Protein AF-A0A161I2C1-F1 (afdb_monomer_lite)

pLDDT: mean 89.68, std 10.0, range [49.62, 97.38]

Sequence (76 aa):
MSFTTSDIATAADHLRTARRRLEEATATLRLAAALDWAAPGGDAFREESGALLTTLDADGAALVLAAMVAAGCEPS

Radius of gyration: 17.55 Å; chains: 1; bounding box: 38×20×49 Å

Organism: NCBI:txid1300344

Secondary structure (DSSP, 8-state):
-PPPHHHHHHHHHHHHHHHHHHHHHHHHHHHHHTS---STTHHHHHHHHHHHHHHHHHHHHHHHHHHHHHHTTS--

Structure (mmCIF, N/CA/C/O backbone):
data_AF-A0A161I2C1-F1
#
_entry.id   AF-A0A161I2C1-F1
#
loop_
_atom_site.group_PDB
_atom_site.id
_atom_site.type_symbol
_atom_site.label_atom_id
_atom_site.label_alt_id
_atom_site.label_comp_id
_atom_site.label_asym_id
_atom_site.label_entity_id
_atom_site.label_seq_id
_atom_site.pdbx_PDB_ins_code
_atom_site.Cartn_x
_atom_site.Cartn_y
_atom_site.Cartn_z
_atom_site.occupancy
_atom_site.B_iso_or_equiv
_atom_site.auth_seq_id
_atom_site.auth_comp_id
_atom_site.auth_asym_id
_atom_site.auth_atom_id
_atom_site.pdbx_PDB_model_num
ATOM 1 N N . MET A 1 1 ? 16.270 15.246 -24.180 1.00 49.62 1 MET A N 1
ATOM 2 C CA . MET A 1 1 ? 16.933 14.600 -23.027 1.00 49.62 1 MET A CA 1
ATOM 3 C C . MET A 1 1 ? 17.022 13.123 -23.350 1.00 49.62 1 MET A C 1
ATOM 5 O O . MET A 1 1 ? 15.979 12.540 -23.605 1.00 49.62 1 MET A O 1
ATOM 9 N N . SER A 1 2 ? 18.225 12.559 -23.445 1.00 57.50 2 SER A N 1
ATOM 10 C CA . SER A 1 2 ? 18.402 11.114 -23.626 1.00 57.50 2 SER A CA 1
ATOM 11 C C . SER A 1 2 ? 18.590 10.510 -22.241 1.00 57.50 2 SER A C 1
ATOM 13 O O . SER A 1 2 ? 19.513 10.921 -21.542 1.00 57.50 2 SER A O 1
ATOM 15 N N . PHE A 1 3 ? 17.706 9.604 -21.830 1.00 60.59 3 PHE A N 1
ATOM 16 C CA . PHE A 1 3 ? 17.907 8.822 -20.612 1.00 60.59 3 PHE A CA 1
ATOM 17 C C . PHE A 1 3 ? 19.000 7.792 -20.877 1.00 60.59 3 PHE A C 1
ATOM 19 O O . PHE A 1 3 ? 19.018 7.162 -21.937 1.00 60.59 3 PHE A O 1
ATOM 26 N N . THR A 1 4 ? 19.937 7.650 -19.948 1.00 71.25 4 THR A N 1
ATOM 27 C CA . THR A 1 4 ? 20.924 6.573 -20.020 1.00 71.25 4 THR A CA 1
ATOM 28 C C . THR A 1 4 ? 20.279 5.271 -19.541 1.00 71.25 4 THR A C 1
ATOM 30 O O . THR A 1 4 ? 19.352 5.293 -18.731 1.00 71.25 4 THR A O 1
ATOM 33 N N . THR A 1 5 ? 20.779 4.114 -19.985 1.00 72.50 5 THR A N 1
ATOM 34 C CA . THR A 1 5 ? 20.354 2.802 -19.452 1.00 72.50 5 THR A CA 1
ATOM 35 C C . THR A 1 5 ? 20.469 2.748 -17.919 1.00 72.50 5 THR A C 1
ATOM 37 O O . THR A 1 5 ? 19.654 2.117 -17.251 1.00 72.50 5 THR A O 1
ATOM 40 N N . SER A 1 6 ? 21.429 3.487 -17.347 1.00 81.25 6 SER A N 1
ATOM 41 C CA . SER A 1 6 ? 21.598 3.648 -15.898 1.00 81.25 6 SER A CA 1
ATOM 42 C C . SER A 1 6 ? 20.424 4.375 -15.231 1.00 81.25 6 SER A C 1
ATOM 44 O O . SER A 1 6 ? 20.023 3.997 -14.130 1.00 81.25 6 SER A O 1
ATOM 46 N N . ASP A 1 7 ? 19.849 5.393 -15.875 1.00 88.00 7 ASP A N 1
ATOM 47 C CA . ASP A 1 7 ? 18.721 6.158 -15.325 1.00 88.00 7 ASP A CA 1
ATOM 48 C C . ASP A 1 7 ? 17.443 5.314 -15.292 1.00 88.00 7 ASP A C 1
ATOM 50 O O . ASP A 1 7 ? 16.695 5.349 -14.315 1.00 88.00 7 ASP A O 1
ATOM 54 N N . ILE A 1 8 ? 17.219 4.507 -16.334 1.00 86.75 8 ILE A N 1
ATOM 55 C CA . ILE A 1 8 ? 16.056 3.617 -16.439 1.00 86.75 8 ILE A CA 1
ATOM 56 C C . ILE A 1 8 ? 16.111 2.525 -15.366 1.00 86.75 8 ILE A C 1
ATOM 58 O O . ILE A 1 8 ? 15.141 2.336 -14.628 1.00 86.75 8 ILE A O 1
ATOM 62 N N . ALA A 1 9 ? 17.263 1.863 -15.219 1.00 86.94 9 ALA A N 1
ATOM 63 C CA . ALA A 1 9 ? 17.467 0.849 -14.187 1.00 86.94 9 ALA A CA 1
ATOM 64 C C . ALA A 1 9 ? 17.275 1.430 -12.774 1.00 86.94 9 ALA A C 1
ATOM 66 O O . ALA A 1 9 ? 16.624 0.815 -11.926 1.00 86.94 9 ALA A O 1
ATOM 67 N N . THR A 1 10 ? 17.779 2.647 -12.542 1.00 90.50 10 THR A N 1
ATOM 68 C CA . THR A 1 10 ? 17.628 3.367 -11.267 1.00 90.50 10 THR A CA 1
ATOM 69 C C . THR A 1 10 ? 16.164 3.712 -10.984 1.00 90.50 10 THR A C 1
ATOM 71 O O . THR A 1 10 ? 15.671 3.471 -9.882 1.00 90.50 10 THR A O 1
ATOM 74 N N . ALA A 1 11 ? 15.427 4.215 -11.978 1.00 90.62 11 ALA A N 1
ATOM 75 C CA . ALA A 1 11 ? 13.999 4.495 -11.841 1.00 90.62 11 ALA A CA 1
ATOM 76 C C . ALA A 1 11 ? 13.197 3.221 -11.525 1.00 90.62 11 ALA A C 1
ATOM 78 O O . ALA A 1 11 ? 12.363 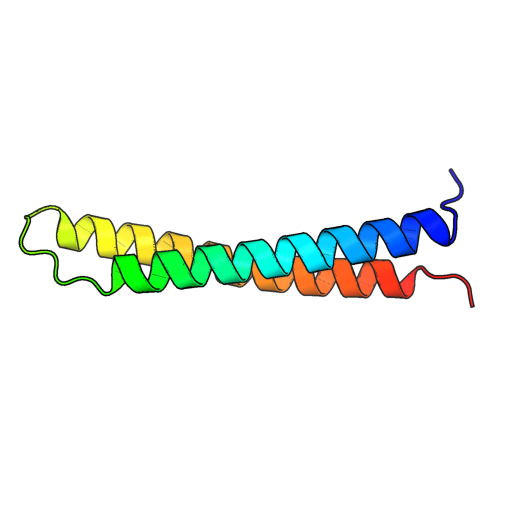3.222 -10.617 1.00 90.62 11 ALA A O 1
ATOM 79 N N . ALA A 1 12 ? 13.482 2.116 -12.220 1.00 90.31 12 ALA A N 1
ATOM 80 C CA . ALA A 1 12 ? 12.840 0.831 -11.963 1.00 90.31 12 ALA A CA 1
ATOM 81 C C . ALA A 1 12 ? 13.132 0.314 -10.541 1.00 90.31 12 ALA A C 1
ATOM 83 O O . ALA A 1 12 ? 12.228 -0.194 -9.875 1.00 90.31 12 ALA A O 1
ATOM 84 N N . ASP A 1 13 ? 14.362 0.467 -10.043 1.00 91.81 13 ASP A N 1
ATOM 85 C CA . ASP A 1 13 ? 14.717 0.091 -8.670 1.00 91.81 13 ASP A CA 1
ATOM 86 C C . ASP A 1 13 ? 14.000 0.948 -7.613 1.00 91.81 13 ASP A C 1
ATOM 88 O O . ASP A 1 13 ? 13.436 0.417 -6.648 1.00 91.81 13 ASP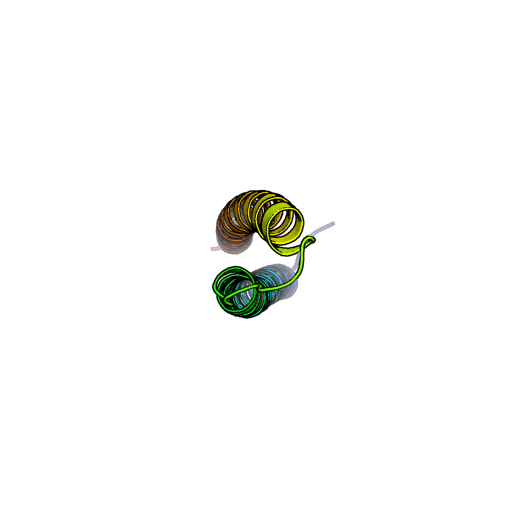 A O 1
ATOM 92 N N . HIS A 1 14 ? 13.918 2.263 -7.829 1.00 94.50 14 HIS A N 1
ATOM 93 C CA . HIS A 1 14 ? 13.151 3.156 -6.961 1.00 94.50 14 HIS A CA 1
ATOM 94 C C . HIS A 1 14 ? 11.667 2.780 -6.908 1.00 94.50 14 HIS A C 1
ATOM 96 O O . HIS A 1 14 ? 11.093 2.743 -5.818 1.00 94.50 14 HIS A O 1
ATOM 102 N N . LEU A 1 15 ? 11.056 2.432 -8.044 1.00 95.25 15 LEU A N 1
ATOM 103 C CA . LEU A 1 15 ? 9.658 1.993 -8.104 1.00 95.25 15 LEU A CA 1
ATOM 104 C C . LEU A 1 15 ? 9.440 0.657 -7.379 1.00 95.25 15 LEU A C 1
ATOM 106 O O . LEU A 1 15 ? 8.491 0.526 -6.602 1.00 95.25 15 LEU A O 1
ATOM 110 N N . ARG A 1 16 ? 10.343 -0.319 -7.547 1.00 92.38 16 ARG A N 1
ATOM 111 C CA . ARG A 1 16 ? 10.296 -1.589 -6.795 1.00 92.38 16 ARG A CA 1
ATOM 112 C C . ARG A 1 16 ? 10.442 -1.361 -5.291 1.00 92.38 16 ARG A C 1
ATOM 114 O O . ARG A 1 16 ? 9.718 -1.971 -4.503 1.00 92.38 16 ARG A O 1
ATOM 121 N N . THR A 1 17 ? 11.339 -0.462 -4.892 1.00 95.56 17 THR A N 1
ATOM 122 C CA . THR A 1 17 ? 11.536 -0.087 -3.487 1.00 95.56 17 THR A CA 1
ATOM 123 C C . THR A 1 17 ? 10.307 0.612 -2.911 1.00 95.56 17 THR A C 1
ATOM 125 O O . THR A 1 17 ? 9.896 0.284 -1.797 1.00 95.56 17 THR A O 1
ATOM 128 N N . ALA A 1 18 ? 9.699 1.538 -3.656 1.00 96.25 18 ALA A N 1
ATOM 129 C CA . ALA A 1 18 ? 8.463 2.206 -3.260 1.00 96.25 18 ALA A CA 1
ATOM 130 C C . ALA A 1 18 ? 7.326 1.194 -3.064 1.00 96.25 18 ALA A C 1
ATOM 132 O O . ALA A 1 18 ? 6.659 1.227 -2.033 1.00 96.25 18 ALA A O 1
ATOM 133 N N . ARG A 1 19 ? 7.179 0.233 -3.987 1.00 95.62 19 ARG A N 1
ATOM 134 C CA . ARG A 1 19 ? 6.185 -0.844 -3.889 1.00 95.62 19 ARG A CA 1
ATOM 135 C C . ARG A 1 19 ? 6.359 -1.673 -2.618 1.00 95.62 19 ARG A C 1
ATOM 137 O O . ARG A 1 19 ? 5.392 -1.869 -1.894 1.00 95.62 19 ARG A O 1
ATOM 144 N N . ARG A 1 20 ? 7.586 -2.104 -2.305 1.00 96.25 20 ARG A N 1
ATOM 145 C CA . ARG A 1 20 ? 7.863 -2.868 -1.075 1.00 96.25 20 ARG A CA 1
ATOM 146 C C . ARG A 1 20 ? 7.495 -2.073 0.182 1.00 96.25 20 ARG A C 1
ATOM 148 O O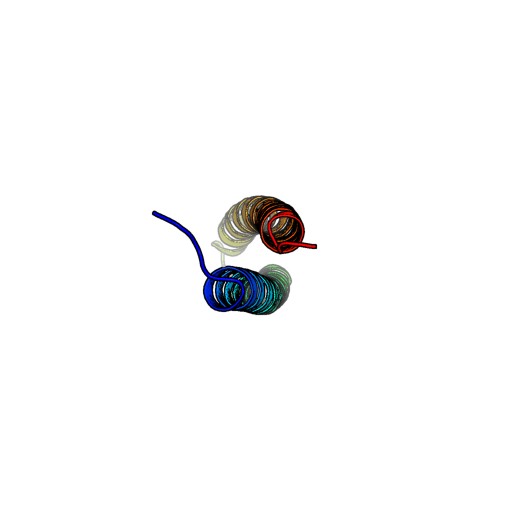 . ARG A 1 20 ? 6.844 -2.602 1.073 1.00 96.25 20 ARG A O 1
ATOM 155 N N . ARG A 1 21 ? 7.878 -0.793 0.245 1.00 97.38 21 ARG A N 1
ATOM 156 C CA . ARG A 1 21 ? 7.539 0.078 1.386 1.00 97.38 21 ARG A CA 1
ATOM 157 C C . ARG A 1 21 ? 6.028 0.269 1.531 1.00 97.38 21 ARG A C 1
ATOM 159 O O . ARG A 1 21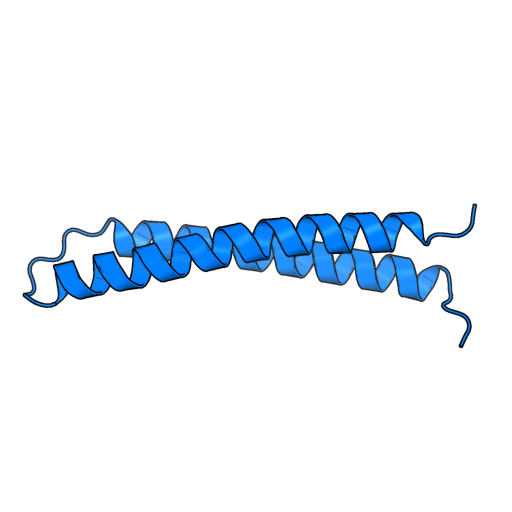 ? 5.524 0.295 2.649 1.00 97.38 21 ARG A O 1
ATOM 166 N N . LEU A 1 22 ? 5.313 0.381 0.412 1.00 97.06 22 LEU A N 1
ATOM 167 C CA . LEU A 1 22 ? 3.856 0.456 0.398 1.00 97.06 22 LEU A CA 1
ATOM 168 C C . LEU A 1 22 ? 3.225 -0.842 0.919 1.00 97.06 22 LEU A C 1
ATOM 170 O O . LEU A 1 22 ? 2.329 -0.780 1.756 1.00 97.06 22 LEU A O 1
ATOM 174 N N . GLU A 1 23 ? 3.713 -2.008 0.489 1.00 96.69 23 GLU A N 1
ATOM 175 C CA . GLU A 1 23 ? 3.256 -3.319 0.975 1.00 96.69 23 GLU A CA 1
ATOM 176 C C . GLU A 1 23 ? 3.459 -3.463 2.495 1.00 96.69 23 GLU A C 1
ATOM 178 O O . GLU A 1 23 ? 2.534 -3.866 3.202 1.00 96.69 23 GLU A O 1
ATOM 183 N N . GLU A 1 24 ? 4.625 -3.069 3.017 1.00 97.19 24 GLU A N 1
ATOM 184 C CA . GLU A 1 24 ? 4.943 -3.084 4.456 1.00 97.19 24 GLU A CA 1
ATOM 185 C C . GLU A 1 24 ? 4.025 -2.151 5.269 1.00 97.19 24 GLU A C 1
ATOM 187 O O . GLU A 1 24 ? 3.475 -2.544 6.307 1.00 97.19 24 GLU A O 1
ATOM 192 N N . ALA A 1 25 ? 3.811 -0.923 4.787 1.00 96.38 25 ALA A N 1
ATOM 193 C CA . ALA A 1 25 ? 2.905 0.034 5.419 1.00 96.38 25 ALA A CA 1
ATOM 194 C C . ALA A 1 25 ? 1.451 -0.466 5.398 1.00 96.38 25 ALA A C 1
ATOM 196 O O . ALA A 1 25 ? 0.754 -0.407 6.413 1.00 96.38 25 ALA A O 1
ATOM 197 N N . THR A 1 26 ? 1.014 -1.032 4.271 1.00 97.25 26 THR A N 1
ATOM 198 C CA . THR A 1 26 ? -0.333 -1.594 4.099 1.00 97.25 26 THR A CA 1
ATOM 199 C C . THR A 1 26 ? -0.552 -2.787 5.029 1.00 97.25 26 THR A C 1
ATOM 201 O O . THR A 1 26 ? -1.597 -2.887 5.669 1.00 97.25 26 THR A O 1
ATOM 204 N N . ALA A 1 27 ? 0.435 -3.677 5.172 1.00 96.44 27 ALA A N 1
ATOM 205 C CA . ALA A 1 27 ? 0.372 -4.786 6.122 1.00 96.44 27 ALA A CA 1
ATOM 206 C C . ALA A 1 27 ? 0.231 -4.290 7.571 1.00 96.44 27 ALA A C 1
ATOM 208 O O . ALA A 1 27 ? -0.599 -4.801 8.322 1.00 96.44 27 ALA A O 1
ATOM 209 N N . THR A 1 28 ? 0.981 -3.250 7.941 1.00 96.62 28 THR A N 1
ATOM 210 C CA . THR A 1 28 ? 0.896 -2.628 9.272 1.00 96.62 28 THR A CA 1
ATOM 211 C C . THR A 1 28 ? -0.484 -2.010 9.520 1.00 96.62 28 THR A C 1
ATOM 213 O O . THR A 1 28 ? -1.067 -2.203 10.587 1.00 96.62 28 THR A O 1
ATOM 216 N N . LEU A 1 29 ? -1.054 -1.328 8.522 1.00 95.62 29 LEU A N 1
ATOM 217 C CA . LEU A 1 29 ? -2.401 -0.762 8.611 1.00 95.62 29 LEU A CA 1
ATOM 218 C C . LEU A 1 29 ? -3.475 -1.848 8.749 1.00 95.62 29 LEU A C 1
ATOM 220 O O . LEU A 1 29 ? -4.382 -1.697 9.562 1.00 95.62 29 LEU A O 1
ATOM 224 N N . ARG A 1 30 ? -3.355 -2.967 8.020 1.00 95.50 30 ARG A N 1
ATOM 225 C CA . ARG A 1 30 ? -4.271 -4.117 8.155 1.00 95.50 30 ARG A CA 1
ATOM 226 C C . ARG A 1 30 ? -4.259 -4.691 9.571 1.00 95.50 30 ARG A C 1
ATOM 228 O O . ARG A 1 30 ? -5.320 -5.007 10.099 1.00 95.50 30 ARG A O 1
ATOM 235 N N . LEU A 1 31 ? -3.085 -4.781 10.202 1.00 95.06 31 LEU A N 1
ATOM 236 C CA . LEU A 1 31 ? -2.974 -5.212 11.599 1.00 95.06 31 LEU A CA 1
ATOM 237 C C . LEU A 1 31 ? -3.680 -4.236 12.550 1.00 95.06 31 LEU A C 1
ATOM 239 O O . LEU A 1 31 ? -4.419 -4.678 13.422 1.00 95.06 31 LEU A O 1
ATOM 243 N N . ALA A 1 32 ? -3.504 -2.925 12.359 1.00 92.62 32 ALA A N 1
ATOM 244 C CA . ALA A 1 32 ? -4.173 -1.908 13.172 1.00 92.62 32 ALA A CA 1
ATOM 245 C C . ALA A 1 32 ? -5.704 -1.911 12.986 1.00 92.62 32 ALA A C 1
ATOM 247 O O . ALA A 1 32 ? -6.450 -1.813 13.960 1.00 92.62 32 ALA A O 1
ATOM 248 N N . ALA A 1 33 ? -6.177 -2.065 11.746 1.00 91.31 33 ALA A N 1
ATOM 249 C CA . ALA A 1 33 ? -7.599 -2.149 11.403 1.00 91.31 33 ALA A CA 1
ATOM 250 C C . ALA A 1 33 ? -8.284 -3.398 11.988 1.00 91.31 33 ALA A C 1
ATOM 252 O O . ALA A 1 33 ? -9.483 -3.372 12.254 1.00 91.31 33 ALA A O 1
ATOM 253 N N . ALA A 1 34 ? -7.522 -4.474 12.210 1.00 91.38 34 ALA A N 1
ATOM 254 C CA . ALA A 1 34 ? -8.009 -5.726 12.784 1.00 91.38 34 ALA A CA 1
ATOM 255 C C . ALA A 1 34 ? -8.033 -5.749 14.323 1.00 91.38 34 ALA A C 1
ATOM 257 O O . ALA A 1 34 ? -8.490 -6.736 14.901 1.00 91.38 34 ALA A O 1
ATOM 258 N N . LEU A 1 35 ? -7.531 -4.706 14.997 1.00 92.75 35 LEU A N 1
ATOM 259 C CA . LEU A 1 35 ? -7.599 -4.620 16.454 1.00 92.75 35 LEU A CA 1
ATOM 260 C C . LEU A 1 35 ? -9.053 -4.526 16.927 1.00 92.75 35 LEU A C 1
ATOM 262 O O . LEU A 1 35 ? -9.900 -3.915 16.276 1.00 92.75 35 LEU A O 1
ATOM 266 N N . ASP A 1 36 ? -9.326 -5.112 18.090 1.00 90.31 36 ASP A N 1
ATOM 267 C CA . ASP A 1 36 ? -10.622 -4.979 18.746 1.00 90.31 36 ASP A CA 1
ATOM 268 C C . ASP A 1 36 ? -10.692 -3.634 19.480 1.00 90.31 36 ASP A C 1
ATOM 270 O O . ASP A 1 36 ? -10.091 -3.430 20.541 1.00 90.31 36 ASP A O 1
ATOM 274 N N . TRP A 1 37 ? -11.372 -2.672 18.862 1.00 87.81 37 TRP A N 1
ATOM 275 C CA . TRP A 1 37 ? -11.500 -1.322 19.388 1.00 87.81 37 TRP A CA 1
ATOM 276 C C . TRP A 1 37 ? -12.687 -1.239 20.350 1.00 87.81 37 TRP A C 1
ATOM 278 O O . TRP A 1 37 ? -13.829 -1.087 19.934 1.00 87.81 37 TRP A O 1
ATOM 288 N N . ALA A 1 38 ? -12.409 -1.250 21.653 1.00 88.69 38 ALA A N 1
ATOM 289 C CA . ALA A 1 38 ? -13.436 -1.058 22.684 1.00 88.69 38 ALA A CA 1
ATOM 290 C C . ALA A 1 38 ? -13.940 0.398 22.796 1.00 88.69 38 ALA A C 1
ATOM 292 O O . ALA A 1 38 ? -14.948 0.670 23.449 1.00 88.69 38 ALA A O 1
ATOM 293 N N . ALA A 1 39 ? -13.218 1.356 22.208 1.00 89.69 39 ALA A N 1
ATOM 294 C CA . ALA A 1 39 ? -13.554 2.772 22.274 1.00 89.69 39 ALA A CA 1
ATOM 295 C C . ALA A 1 39 ? -14.614 3.158 21.218 1.00 89.69 39 ALA A C 1
ATOM 297 O O . ALA A 1 39 ? -14.582 2.621 20.111 1.00 89.69 39 ALA A O 1
ATOM 298 N N . PRO A 1 40 ? -15.467 4.170 21.480 1.00 83.25 40 PRO A N 1
ATOM 299 C CA . PRO A 1 40 ? -16.496 4.630 20.535 1.00 83.25 40 PRO A CA 1
ATOM 300 C C . PRO A 1 40 ? -15.978 5.058 19.150 1.00 83.25 40 PRO A C 1
ATOM 302 O O . PRO A 1 40 ? -16.743 5.098 18.195 1.00 83.25 40 PRO A O 1
ATOM 305 N N . GLY A 1 41 ? -14.686 5.385 19.026 1.00 89.44 41 GLY A N 1
ATOM 306 C CA . GLY A 1 41 ? -14.049 5.743 17.753 1.00 89.44 41 GLY A CA 1
ATOM 307 C C . GLY A 1 41 ? -13.605 4.554 16.892 1.00 89.44 41 GLY A C 1
ATOM 308 O O . GLY A 1 41 ? -13.092 4.771 15.798 1.00 89.44 41 GLY A O 1
ATOM 309 N N . GLY A 1 42 ? -13.774 3.316 17.366 1.00 92.31 42 GLY A N 1
ATOM 310 C CA . GLY A 1 42 ? -13.332 2.111 16.662 1.00 92.31 42 GLY A CA 1
ATOM 311 C C . GLY A 1 42 ? -13.997 1.907 15.302 1.00 92.31 42 GLY A C 1
ATOM 312 O O . GLY A 1 42 ? -13.331 1.528 14.342 1.00 92.31 42 GLY A O 1
ATOM 313 N N . ASP A 1 43 ? -15.293 2.199 15.199 1.00 90.44 43 ASP A N 1
ATOM 314 C CA . ASP A 1 43 ? -16.049 2.062 13.948 1.00 90.44 43 ASP A CA 1
ATOM 315 C C . ASP A 1 43 ? -15.584 3.072 12.898 1.00 90.44 43 ASP A C 1
ATOM 317 O O . ASP A 1 43 ? -15.271 2.685 11.775 1.00 90.44 43 ASP A O 1
ATOM 321 N N . ALA A 1 44 ? -15.434 4.340 13.294 1.00 93.12 44 ALA A N 1
ATOM 322 C CA . ALA A 1 44 ? -14.921 5.393 12.421 1.00 93.12 44 ALA A CA 1
ATOM 323 C C . ALA A 1 44 ? -13.487 5.094 11.957 1.00 93.12 44 ALA A C 1
ATOM 325 O O . ALA A 1 44 ? -13.161 5.252 10.784 1.00 93.12 44 ALA A O 1
ATOM 326 N N . PHE A 1 45 ? -12.628 4.596 12.853 1.00 94.06 45 PHE A N 1
ATOM 327 C CA . PHE A 1 45 ? -11.282 4.173 12.471 1.00 94.06 45 PHE A CA 1
ATOM 328 C C . PHE A 1 45 ? -11.303 3.008 11.470 1.00 94.06 45 PHE A C 1
ATOM 330 O O . PHE A 1 45 ? -10.527 3.010 10.514 1.00 94.06 45 PHE A O 1
ATOM 337 N N . ARG A 1 46 ? -12.180 2.011 11.656 1.00 91.25 46 ARG A N 1
ATOM 338 C CA . ARG A 1 46 ? -12.329 0.890 10.712 1.00 91.25 46 ARG A CA 1
ATOM 339 C C . ARG A 1 46 ? -12.823 1.346 9.339 1.00 91.25 46 ARG A C 1
ATOM 341 O O . ARG A 1 46 ? -12.323 0.851 8.334 1.00 91.25 46 ARG A O 1
ATOM 348 N N . GLU A 1 47 ? -13.752 2.295 9.292 1.00 93.12 47 GLU A N 1
ATOM 349 C CA . GLU A 1 47 ? -14.236 2.887 8.042 1.00 93.12 47 GLU A CA 1
ATOM 350 C C . GLU A 1 47 ? -13.112 3.624 7.296 1.00 93.12 47 GLU A C 1
ATOM 352 O O . GLU A 1 47 ? -12.801 3.285 6.152 1.00 93.12 47 GLU A O 1
ATOM 357 N N . GLU A 1 48 ? -12.430 4.553 7.972 1.00 96.44 48 GLU A N 1
ATOM 358 C CA . GLU A 1 48 ? -11.335 5.339 7.388 1.00 96.44 48 GLU A CA 1
ATOM 359 C C . GLU A 1 48 ? -10.148 4.461 6.968 1.00 96.44 48 GLU A C 1
ATOM 361 O O . GLU A 1 48 ? -9.594 4.611 5.877 1.00 96.44 48 GLU A O 1
ATOM 366 N N . SER A 1 49 ? -9.766 3.486 7.800 1.00 96.00 49 SER A N 1
ATOM 367 C CA . SER A 1 49 ? -8.698 2.544 7.450 1.00 96.00 49 SER A CA 1
ATOM 368 C C . SER A 1 49 ? -9.083 1.643 6.274 1.00 96.00 49 SER A C 1
ATOM 370 O O . SER A 1 49 ? -8.227 1.361 5.438 1.00 96.00 49 SER A O 1
ATOM 372 N N . GLY A 1 50 ? -10.352 1.244 6.141 1.00 95.19 50 GLY A N 1
ATOM 373 C CA . GLY A 1 50 ? -10.851 0.511 4.975 1.00 95.19 50 GLY A CA 1
ATOM 374 C C . GLY A 1 50 ? -10.779 1.324 3.677 1.00 95.19 50 GLY A C 1
ATOM 375 O O . GLY A 1 50 ? -10.324 0.817 2.644 1.00 95.19 50 GLY A O 1
ATOM 376 N N . ALA A 1 51 ? -11.162 2.603 3.728 1.00 96.56 51 ALA A N 1
ATOM 377 C CA . ALA A 1 51 ? -11.050 3.520 2.593 1.00 96.56 51 ALA A CA 1
ATOM 378 C C . ALA A 1 51 ? -9.582 3.760 2.193 1.00 96.56 51 ALA A C 1
ATOM 380 O O . ALA A 1 51 ? -9.228 3.702 1.009 1.00 96.56 51 ALA A O 1
ATOM 381 N N . LEU A 1 52 ? -8.706 3.949 3.184 1.00 97.19 52 LEU A N 1
ATOM 382 C CA . LEU A 1 52 ? -7.272 4.094 2.959 1.00 97.19 52 LEU A CA 1
ATOM 383 C C . LEU A 1 52 ? -6.673 2.826 2.336 1.00 97.19 52 LEU A C 1
ATOM 385 O O . LEU A 1 52 ? -5.979 2.925 1.330 1.00 97.19 52 LEU A O 1
ATOM 389 N N . LEU A 1 53 ? -6.985 1.634 2.857 1.00 96.31 53 LEU A N 1
ATOM 390 C CA . LEU A 1 53 ? -6.514 0.359 2.297 1.00 96.31 53 LEU A CA 1
ATOM 391 C C . LEU A 1 53 ? -6.923 0.177 0.830 1.00 96.31 53 LEU A C 1
ATOM 393 O O . LEU A 1 53 ? -6.107 -0.267 0.027 1.00 96.31 53 LEU A O 1
ATOM 397 N N . THR A 1 54 ? -8.141 0.584 0.465 1.00 96.00 54 THR A N 1
ATOM 398 C CA . THR A 1 54 ? -8.610 0.544 -0.930 1.00 96.00 54 THR A CA 1
ATOM 399 C C . THR A 1 54 ? -7.762 1.442 -1.837 1.00 96.00 54 THR A C 1
ATOM 401 O O . THR A 1 54 ? -7.392 1.043 -2.941 1.00 96.00 54 THR A O 1
ATOM 404 N N . THR A 1 55 ? -7.412 2.640 -1.361 1.00 96.88 55 THR A N 1
ATOM 405 C CA . THR A 1 55 ? -6.516 3.560 -2.083 1.00 96.88 55 THR A CA 1
ATOM 406 C C . THR A 1 55 ? -5.114 2.968 -2.232 1.00 96.88 55 THR A C 1
ATOM 408 O O . THR A 1 55 ? -4.555 2.975 -3.325 1.00 96.88 55 THR A O 1
ATOM 411 N N . LEU A 1 56 ? -4.565 2.389 -1.160 1.00 96.56 56 LEU A N 1
ATOM 412 C CA . LEU A 1 56 ? -3.223 1.796 -1.169 1.00 96.56 56 LEU A CA 1
ATOM 413 C C . LEU A 1 56 ? -3.126 0.583 -2.107 1.00 96.56 56 LEU A C 1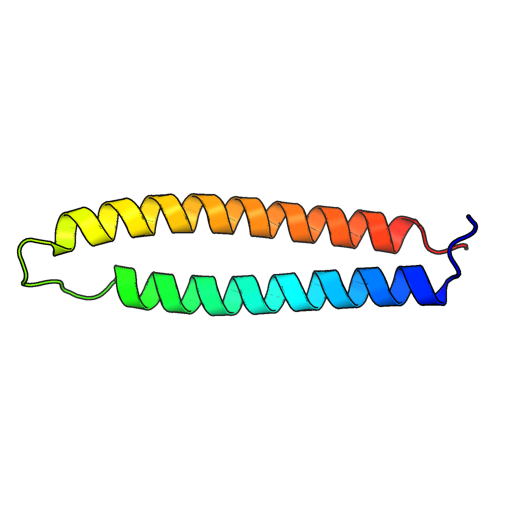
ATOM 415 O O . LEU A 1 56 ? -2.102 0.405 -2.766 1.00 96.56 56 LEU A O 1
ATOM 419 N N . ASP A 1 57 ? -4.180 -0.229 -2.212 1.00 93.88 57 ASP A N 1
ATOM 420 C CA . ASP A 1 57 ? -4.221 -1.345 -3.162 1.00 93.88 57 ASP A CA 1
ATOM 421 C C . ASP A 1 57 ? -4.203 -0.837 -4.623 1.00 93.88 57 ASP A C 1
ATOM 423 O O . ASP A 1 57 ? -3.501 -1.402 -5.471 1.00 93.88 57 ASP A O 1
ATOM 427 N N . ALA A 1 58 ? -4.895 0.272 -4.917 1.00 95.62 58 ALA A N 1
ATOM 428 C CA . ALA A 1 58 ? -4.849 0.922 -6.230 1.00 95.62 58 ALA A CA 1
ATOM 429 C C . ALA A 1 58 ? -3.463 1.525 -6.539 1.00 95.62 58 ALA A C 1
ATOM 431 O O . ALA A 1 58 ? -2.929 1.316 -7.632 1.00 95.62 58 ALA A O 1
ATOM 432 N N . ASP A 1 59 ? -2.844 2.202 -5.569 1.00 96.56 59 ASP A N 1
ATOM 433 C CA . ASP A 1 59 ? -1.485 2.745 -5.694 1.00 96.56 59 ASP A CA 1
ATOM 434 C C . ASP A 1 59 ? -0.448 1.633 -5.904 1.00 96.56 59 ASP A C 1
ATOM 436 O O . ASP A 1 59 ? 0.475 1.766 -6.714 1.00 96.56 59 ASP A O 1
ATOM 440 N N . GLY A 1 60 ? -0.622 0.492 -5.232 1.00 94.81 60 GLY A N 1
ATOM 441 C CA . GLY A 1 60 ? 0.206 -0.695 -5.427 1.00 94.81 60 GLY A CA 1
ATOM 442 C C . GLY A 1 60 ? 0.163 -1.197 -6.869 1.00 94.81 60 GLY A C 1
ATOM 443 O O . GLY A 1 60 ? 1.214 -1.446 -7.468 1.00 94.81 60 GLY A O 1
ATOM 444 N N . ALA A 1 61 ? -1.032 -1.281 -7.462 1.00 93.25 61 ALA A N 1
ATOM 445 C CA . ALA A 1 61 ? -1.195 -1.643 -8.869 1.00 93.25 61 ALA A CA 1
ATOM 446 C C . ALA A 1 61 ? -0.556 -0.607 -9.815 1.00 93.25 61 ALA A C 1
ATOM 448 O O . ALA A 1 61 ? 0.104 -0.982 -10.789 1.00 93.25 61 ALA A O 1
ATOM 449 N N . ALA A 1 62 ? -0.682 0.687 -9.506 1.00 95.25 62 ALA A N 1
ATOM 450 C CA . ALA A 1 62 ? -0.062 1.759 -10.283 1.00 95.25 62 ALA A CA 1
ATOM 451 C C . ALA A 1 62 ? 1.476 1.686 -10.259 1.00 95.25 62 ALA A C 1
ATOM 453 O O . ALA A 1 62 ? 2.117 1.843 -11.301 1.00 95.25 62 ALA A O 1
ATOM 454 N N . LEU A 1 63 ? 2.081 1.377 -9.107 1.00 93.75 63 LEU A N 1
ATOM 455 C CA . LEU A 1 63 ? 3.531 1.187 -8.985 1.00 93.75 63 LEU A CA 1
ATOM 456 C C . LEU A 1 63 ? 4.033 -0.018 -9.788 1.00 93.75 63 LEU A C 1
ATOM 458 O O . LEU A 1 63 ? 5.105 0.057 -10.392 1.00 93.75 63 LEU A O 1
ATOM 462 N N . VAL A 1 64 ? 3.267 -1.114 -9.832 1.00 93.38 64 VAL A N 1
ATOM 463 C CA . VAL A 1 64 ? 3.588 -2.277 -10.679 1.00 93.38 64 VAL A CA 1
ATOM 464 C C . VAL A 1 64 ? 3.595 -1.875 -12.152 1.00 93.38 64 VAL A C 1
ATOM 466 O O . VAL A 1 64 ? 4.569 -2.150 -12.853 1.00 93.38 64 VAL A O 1
ATOM 469 N N . LEU A 1 65 ? 2.551 -1.178 -12.609 1.00 93.56 65 LEU A N 1
ATOM 470 C CA . LEU A 1 65 ? 2.462 -0.715 -13.991 1.00 93.56 65 LEU A CA 1
ATOM 471 C C . LEU A 1 65 ? 3.616 0.235 -14.343 1.00 93.56 65 LEU A C 1
ATOM 473 O O . LEU A 1 65 ? 4.264 0.059 -15.373 1.00 93.56 65 LEU A O 1
ATOM 477 N N . ALA A 1 66 ? 3.923 1.198 -13.471 1.00 92.88 66 ALA A N 1
ATOM 478 C CA . ALA A 1 66 ? 5.032 2.128 -13.669 1.00 92.88 66 ALA A CA 1
ATOM 479 C C . ALA A 1 66 ? 6.383 1.400 -13.770 1.00 92.88 66 ALA A C 1
ATOM 481 O O . ALA A 1 66 ? 7.197 1.726 -14.633 1.00 92.88 66 ALA A O 1
ATOM 482 N N . ALA A 1 67 ? 6.614 0.384 -12.930 1.00 90.00 67 ALA A N 1
ATOM 483 C CA . ALA A 1 67 ? 7.841 -0.409 -12.970 1.00 90.00 67 ALA A CA 1
ATOM 484 C C . ALA A 1 67 ? 7.966 -1.224 -14.270 1.00 90.00 67 ALA A C 1
ATOM 486 O O . ALA A 1 67 ? 9.064 -1.332 -14.816 1.00 90.00 67 ALA A O 1
ATOM 487 N N . MET A 1 68 ? 6.855 -1.763 -14.789 1.00 89.44 68 MET A N 1
ATOM 488 C CA . MET A 1 68 ? 6.826 -2.456 -16.084 1.00 89.44 68 MET A CA 1
ATOM 489 C C . MET A 1 68 ? 7.127 -1.508 -17.247 1.00 89.44 68 MET A C 1
ATOM 491 O O . MET A 1 68 ? 7.906 -1.858 -18.130 1.00 89.44 68 MET A O 1
ATOM 495 N N . VAL A 1 69 ? 6.546 -0.304 -17.233 1.00 91.81 69 VAL A N 1
ATOM 496 C CA . VAL A 1 69 ? 6.811 0.725 -18.250 1.00 91.81 69 VAL A CA 1
ATOM 497 C C . VAL A 1 69 ? 8.279 1.143 -18.224 1.00 91.81 69 VAL A C 1
ATOM 499 O O . VAL A 1 69 ? 8.906 1.174 -19.277 1.00 91.81 69 VAL A O 1
ATOM 502 N N . ALA A 1 70 ? 8.846 1.395 -17.039 1.0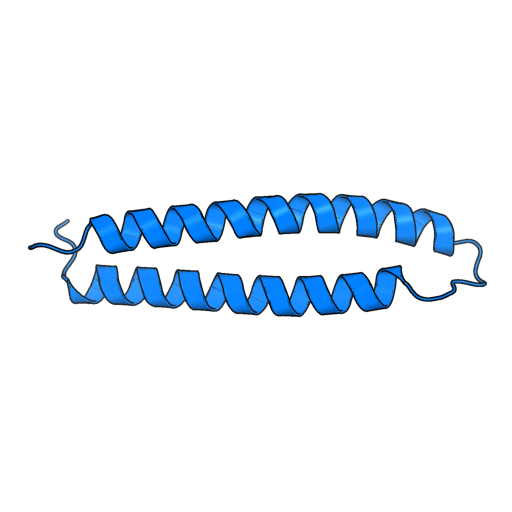0 87.81 70 ALA A N 1
ATOM 503 C CA . ALA A 1 70 ? 10.259 1.737 -16.903 1.00 87.81 70 ALA A CA 1
ATOM 504 C C . ALA A 1 70 ? 11.166 0.634 -17.473 1.00 87.81 70 ALA A C 1
ATOM 506 O O . ALA A 1 70 ? 12.045 0.927 -18.275 1.00 87.81 70 ALA A O 1
ATOM 507 N N . ALA A 1 71 ? 10.912 -0.636 -17.137 1.00 82.25 71 ALA A N 1
ATOM 508 C CA . ALA A 1 71 ? 11.681 -1.763 -17.673 1.00 82.25 71 ALA A CA 1
ATOM 509 C C . ALA A 1 71 ? 11.573 -1.888 -19.206 1.00 82.25 71 ALA A C 1
ATOM 511 O O . ALA A 1 71 ? 12.549 -2.223 -19.868 1.00 82.25 71 ALA A O 1
ATOM 512 N N . GLY A 1 72 ? 10.409 -1.575 -19.786 1.00 85.81 72 GLY A N 1
ATOM 513 C CA . GLY A 1 72 ? 10.200 -1.577 -21.238 1.00 85.81 72 GLY A CA 1
ATOM 514 C C . GLY A 1 72 ? 10.930 -0.462 -21.997 1.00 85.81 72 GLY A C 1
ATOM 515 O O . GLY A 1 72 ? 10.961 -0.494 -23.225 1.00 85.81 72 GLY A O 1
ATOM 516 N N . CYS A 1 73 ? 11.508 0.521 -21.300 1.00 84.69 73 CYS A N 1
ATOM 517 C CA . CYS A 1 73 ? 12.302 1.588 -21.907 1.00 84.69 73 CYS A CA 1
ATOM 518 C C . CYS A 1 73 ? 13.793 1.242 -22.053 1.00 84.69 73 CYS A C 1
ATOM 520 O O . CYS A 1 73 ? 14.520 2.035 -22.655 1.00 84.69 73 CYS A O 1
ATOM 522 N N . GLU A 1 74 ? 14.269 0.114 -21.507 1.00 72.81 74 GLU A N 1
ATOM 523 C CA . GLU A 1 74 ? 15.672 -0.297 -21.639 1.00 72.81 74 GLU A CA 1
ATOM 524 C C . GLU A 1 74 ? 16.022 -0.555 -23.121 1.00 72.81 74 GLU A C 1
ATOM 526 O O . GLU A 1 74 ? 15.320 -1.316 -23.792 1.00 72.81 74 GLU A O 1
ATOM 531 N N . PRO A 1 75 ? 17.075 0.086 -23.671 1.00 63.56 75 PRO A N 1
ATOM 532 C CA . PRO A 1 75 ? 17.478 -0.138 -25.054 1.00 63.56 75 PRO A CA 1
ATOM 533 C C . PRO A 1 75 ? 18.017 -1.565 -25.228 1.00 63.56 75 PRO A C 1
ATOM 535 O O . PRO A 1 75 ? 18.900 -1.988 -24.482 1.00 63.56 75 PRO A O 1
ATOM 538 N N . SER A 1 76 ? 17.462 -2.276 -26.214 1.00 60.88 76 SER A N 1
ATOM 539 C CA . SER A 1 76 ? 17.840 -3.631 -26.649 1.00 60.88 76 SER A CA 1
ATOM 540 C C . SER A 1 76 ? 19.237 -3.716 -27.248 1.00 60.88 76 SER A C 1
ATOM 542 O O . SER A 1 76 ? 19.562 -2.795 -28.035 1.00 60.88 76 SER A O 1
#

Foldseek 3Di:
DDDDLVNLVVQLVVLVVVLVVLVVVLVVLVVVLPDDDPDPCNVVSVVVSVVVSVVSVVVSVVSVVSSVVSVVPRDD